Protein AF-A0A3B9YQC9-F1 (afdb_monomer_lite)

Secondary structure (DSSP, 8-state):
-HHHHHHHHHHHHHGGGGT----PPP--HHHHHHHHHHHHHHHGGGS-HHHHHHTT-----S-----STT-

Sequence (71 aa):
ALIAAA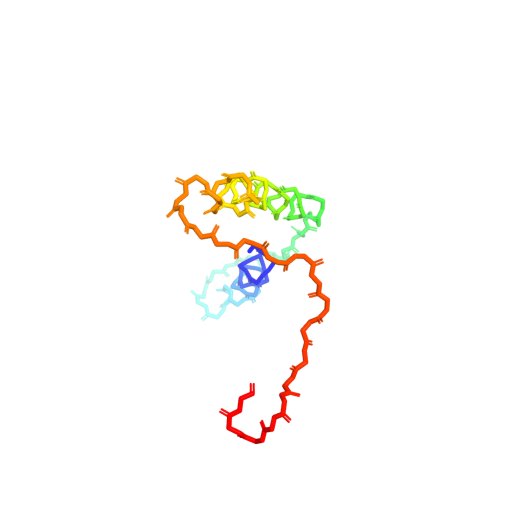HHAHAIRKAPDFGITAGDPTVDYAKVMGHVHRVIGEIEPHDSVERFEGLGCKVILAPARFKDPRT

Structure (mmCIF, N/CA/C/O backbone):
data_AF-A0A3B9YQC9-F1
#
_entry.id   AF-A0A3B9YQC9-F1
#
loop_
_atom_site.group_PDB
_atom_site.id
_atom_site.type_symbol
_atom_site.label_atom_id
_atom_site.label_alt_id
_atom_site.label_comp_id
_atom_site.label_asym_id
_atom_site.label_entity_id
_atom_site.label_seq_id
_atom_site.pdbx_PDB_ins_code
_atom_site.Cartn_x
_atom_site.Cartn_y
_atom_site.Cartn_z
_atom_site.occupancy
_atom_site.B_iso_or_equiv
_atom_site.auth_seq_id
_atom_site.auth_comp_id
_atom_site.auth_asym_id
_atom_site.auth_atom_id
_atom_site.pdbx_PDB_model_num
ATOM 1 N N . ALA A 1 1 ? 0.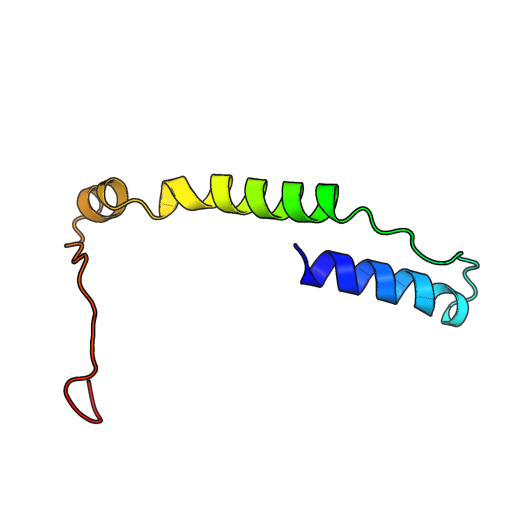920 0.106 -1.522 1.00 79.00 1 ALA A N 1
ATOM 2 C CA . ALA A 1 1 ? -0.392 -0.511 -1.223 1.00 79.00 1 ALA A CA 1
ATOM 3 C C . ALA A 1 1 ? -0.380 -1.361 0.056 1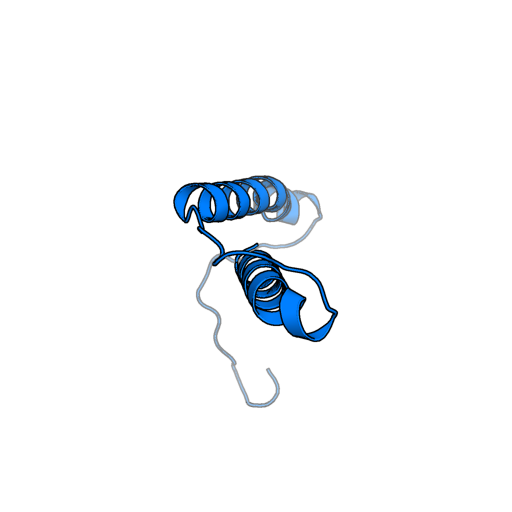.00 79.00 1 ALA A C 1
ATOM 5 O O . ALA A 1 1 ? -1.059 -0.978 0.998 1.00 79.00 1 ALA A O 1
ATOM 6 N N . LEU A 1 2 ? 0.410 -2.443 0.158 1.00 86.62 2 LEU A N 1
ATOM 7 C CA . LEU A 1 2 ? 0.448 -3.294 1.369 1.00 86.62 2 LEU A CA 1
ATOM 8 C C . LEU A 1 2 ? 0.836 -2.536 2.653 1.00 86.62 2 LEU A C 1
ATOM 10 O O . LEU A 1 2 ? 0.150 -2.649 3.662 1.00 86.62 2 LEU A O 1
ATOM 14 N N . ILE A 1 3 ? 1.886 -1.711 2.592 1.00 87.88 3 ILE A N 1
ATOM 15 C CA . ILE A 1 3 ? 2.335 -0.889 3.731 1.00 87.88 3 ILE A CA 1
ATOM 16 C C . ILE A 1 3 ? 1.228 0.069 4.193 1.00 87.88 3 ILE A C 1
ATOM 18 O O . ILE A 1 3 ? 0.947 0.168 5.381 1.00 87.88 3 ILE A O 1
ATOM 22 N N . ALA A 1 4 ? 0.544 0.726 3.252 1.00 88.25 4 ALA A N 1
ATOM 23 C CA . ALA A 1 4 ? -0.567 1.618 3.570 1.00 88.25 4 ALA A CA 1
ATOM 24 C C . ALA A 1 4 ? -1.729 0.861 4.238 1.00 88.25 4 ALA A C 1
ATOM 26 O O . ALA A 1 4 ? -2.234 1.302 5.267 1.00 88.25 4 ALA A O 1
ATOM 27 N N . ALA A 1 5 ? -2.106 -0.313 3.716 1.00 90.25 5 ALA A N 1
ATOM 28 C CA . ALA A 1 5 ? -3.130 -1.158 4.332 1.00 90.25 5 ALA A CA 1
ATOM 29 C C . ALA A 1 5 ? -2.752 -1.568 5.770 1.00 90.25 5 ALA A C 1
ATOM 31 O O . ALA A 1 5 ? -3.589 -1.508 6.671 1.00 90.25 5 ALA A O 1
ATOM 32 N N . ALA A 1 6 ? -1.481 -1.910 6.006 1.00 91.00 6 ALA A N 1
ATOM 33 C CA . ALA A 1 6 ? -0.972 -2.222 7.339 1.00 91.00 6 ALA A CA 1
ATOM 34 C C . ALA A 1 6 ? -1.029 -1.010 8.285 1.00 91.00 6 ALA A C 1
ATOM 36 O O . ALA A 1 6 ? -1.464 -1.153 9.429 1.00 91.00 6 ALA A O 1
ATOM 37 N N . HIS A 1 7 ? -0.658 0.185 7.812 1.00 94.62 7 HIS A N 1
ATOM 38 C CA . HIS A 1 7 ? -0.760 1.418 8.597 1.00 94.62 7 HIS A CA 1
ATOM 39 C C . HIS A 1 7 ? -2.204 1.722 9.006 1.00 94.62 7 HIS A C 1
ATOM 41 O O . HIS A 1 7 ? -2.447 2.050 10.164 1.00 94.62 7 HIS A O 1
ATOM 47 N N . HIS A 1 8 ? -3.173 1.555 8.103 1.00 94.44 8 HIS A N 1
ATOM 48 C CA . HIS A 1 8 ? -4.584 1.770 8.433 1.00 94.44 8 HIS A CA 1
ATOM 49 C C . HIS A 1 8 ? -5.108 0.754 9.450 1.00 94.44 8 HIS A C 1
ATOM 51 O O . HIS A 1 8 ? -5.763 1.142 10.417 1.00 94.44 8 HIS A O 1
ATOM 57 N N . ALA A 1 9 ? -4.779 -0.530 9.290 1.00 94.31 9 ALA A N 1
ATOM 58 C CA . ALA A 1 9 ? -5.151 -1.548 10.271 1.00 94.31 9 ALA A CA 1
ATOM 59 C C . ALA A 1 9 ? -4.528 -1.260 11.648 1.00 94.31 9 ALA A C 1
ATOM 61 O O . ALA A 1 9 ? -5.180 -1.422 12.678 1.00 94.31 9 ALA A O 1
ATOM 62 N N . HIS A 1 10 ? -3.277 -0.795 11.679 1.00 95.56 10 HIS A N 1
ATOM 63 C CA . HIS A 1 10 ? -2.624 -0.392 12.920 1.00 95.56 10 HIS A CA 1
ATOM 64 C C . HIS A 1 10 ? -3.296 0.832 13.557 1.00 95.56 10 HIS A C 1
ATOM 66 O O . HIS A 1 10 ? -3.550 0.824 14.759 1.00 95.56 10 HIS A O 1
ATOM 72 N N . ALA A 1 11 ? -3.649 1.843 12.760 1.00 95.12 11 ALA A N 1
ATOM 73 C CA . ALA A 1 11 ? -4.349 3.033 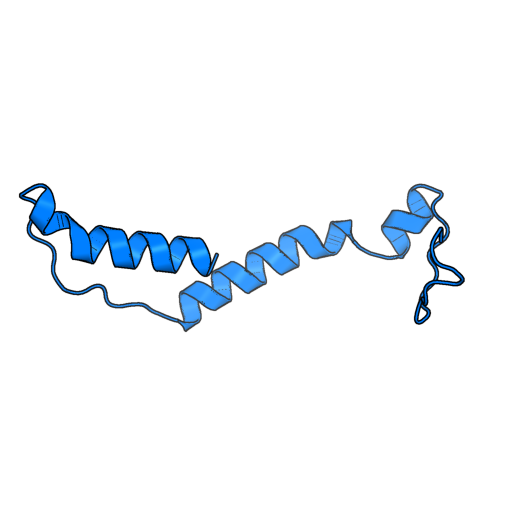13.234 1.00 95.12 11 ALA A CA 1
ATOM 74 C C . ALA A 1 11 ? -5.720 2.698 13.842 1.00 95.12 11 ALA A C 1
ATOM 76 O O . ALA A 1 11 ? -6.048 3.220 14.900 1.00 95.12 11 ALA A O 1
ATOM 77 N N . ILE A 1 12 ? -6.486 1.780 13.236 1.00 95.31 12 ILE A N 1
ATOM 78 C CA . ILE A 1 12 ? -7.770 1.308 13.786 1.00 95.31 12 ILE A CA 1
ATOM 79 C C . ILE A 1 12 ? -7.566 0.666 15.162 1.00 95.31 12 ILE A C 1
ATOM 81 O O . ILE A 1 12 ? -8.263 1.012 16.112 1.00 95.31 12 ILE A O 1
ATOM 85 N N . ARG A 1 13 ? -6.559 -0.204 15.304 1.00 94.56 13 ARG A N 1
ATOM 86 C CA . ARG A 1 13 ? -6.227 -0.828 16.599 1.00 94.56 13 ARG A CA 1
ATOM 87 C C . ARG A 1 13 ? -5.768 0.180 17.653 1.00 94.56 13 ARG A C 1
ATOM 89 O O . ARG A 1 13 ? -5.899 -0.086 18.841 1.00 94.56 13 ARG A O 1
ATOM 96 N N . LYS A 1 14 ? -5.213 1.313 17.221 1.00 96.25 14 LYS A N 1
ATOM 97 C CA . LYS A 1 14 ? -4.735 2.405 18.079 1.00 96.25 14 LYS A CA 1
ATOM 98 C C . LYS A 1 14 ? -5.766 3.503 18.319 1.00 96.25 14 LYS A C 1
ATOM 100 O O . LYS A 1 14 ? -5.531 4.373 19.148 1.00 96.25 14 LYS A O 1
ATOM 105 N N . ALA A 1 15 ? -6.917 3.450 17.655 1.00 95.62 15 ALA A N 1
ATOM 106 C CA . ALA A 1 15 ? -7.992 4.422 17.816 1.00 95.62 15 ALA A CA 1
ATOM 107 C C . ALA A 1 15 ? -8.455 4.603 19.283 1.00 95.62 15 ALA A C 1
ATOM 109 O O . ALA A 1 15 ? -8.688 5.752 19.674 1.00 95.62 15 ALA A O 1
ATOM 110 N N . PRO A 1 16 ? -8.501 3.550 20.133 1.00 95.81 16 PRO A N 1
ATOM 111 C CA . PRO A 1 16 ? -8.865 3.707 21.542 1.00 95.81 16 PRO A CA 1
ATOM 112 C C . PRO A 1 16 ? -7.933 4.625 22.342 1.00 95.81 16 PRO A C 1
ATOM 114 O O . PRO A 1 16 ? -8.407 5.300 23.253 1.00 95.81 16 PRO A O 1
ATOM 117 N N . ASP A 1 17 ? -6.650 4.727 21.969 1.00 95.50 17 ASP A N 1
ATOM 118 C CA . ASP A 1 17 ? -5.679 5.622 22.624 1.00 95.50 17 ASP A CA 1
ATOM 119 C C . ASP A 1 17 ? -6.081 7.107 22.469 1.00 95.50 17 ASP A C 1
ATOM 121 O O . ASP A 1 17 ? -5.662 7.962 23.247 1.00 95.50 17 ASP A O 1
ATOM 125 N N . PHE A 1 18 ? -6.943 7.411 21.494 1.00 95.38 18 PHE A N 1
ATOM 126 C CA . PHE A 1 18 ? -7.501 8.739 21.227 1.00 95.38 18 PHE A CA 1
ATOM 127 C C . PHE A 1 18 ? -8.974 8.868 21.650 1.00 95.38 18 PHE A C 1
ATOM 129 O O . PHE A 1 18 ? -9.656 9.806 21.240 1.00 95.38 18 PHE A O 1
ATOM 136 N N . GLY A 1 19 ? -9.491 7.925 22.446 1.00 95.06 19 GLY A N 1
ATOM 137 C CA . GLY A 1 19 ? -10.889 7.910 22.888 1.00 95.06 19 GLY A CA 1
ATOM 138 C C . GLY A 1 19 ? -11.888 7.480 21.808 1.00 95.06 19 GLY A C 1
ATOM 139 O O . GLY A 1 19 ? -13.093 7.645 21.990 1.00 95.06 19 GLY A O 1
ATOM 140 N N . ILE A 1 20 ? -11.414 6.927 20.687 1.00 95.06 20 ILE A N 1
ATOM 141 C CA . ILE A 1 20 ? -12.265 6.452 19.594 1.00 95.06 20 ILE A CA 1
ATOM 142 C C . ILE A 1 20 ? -12.489 4.950 19.761 1.00 95.06 20 ILE A C 1
ATOM 144 O O . ILE A 1 20 ? -11.556 4.151 19.690 1.00 95.06 20 ILE A O 1
ATOM 148 N N . THR A 1 21 ? -13.744 4.542 19.935 1.00 93.38 21 THR A N 1
ATOM 149 C CA . THR A 1 21 ? -14.100 3.121 19.935 1.00 93.38 21 THR A CA 1
ATOM 150 C C . THR A 1 21 ? -14.117 2.592 18.504 1.00 93.38 21 THR A C 1
ATOM 152 O O . THR A 1 21 ? -14.962 2.978 17.699 1.00 93.38 21 THR A O 1
ATOM 155 N N . ALA A 1 22 ? -13.198 1.681 18.197 1.00 89.44 22 ALA A N 1
ATOM 156 C CA . ALA A 1 22 ? -13.166 0.943 16.943 1.00 89.44 22 ALA A CA 1
ATOM 157 C C . ALA A 1 22 ? -13.008 -0.556 17.230 1.00 89.44 22 ALA A C 1
ATOM 159 O O . ALA A 1 22 ? -12.302 -0.943 18.160 1.00 89.44 22 ALA A O 1
ATOM 160 N N . GLY A 1 23 ? -13.694 -1.394 16.451 1.00 89.44 23 GLY A N 1
ATOM 161 C CA . GLY A 1 23 ? -13.527 -2.847 16.504 1.00 89.44 23 GLY A CA 1
ATOM 162 C C . GLY A 1 23 ? -12.256 -3.311 15.789 1.00 89.44 23 GLY A C 1
ATOM 163 O O . GLY A 1 23 ? -11.548 -2.516 15.167 1.00 89.44 23 GLY A O 1
ATOM 164 N N . ASP A 1 24 ? -11.988 -4.616 15.838 1.00 91.19 24 ASP A N 1
ATOM 165 C CA . ASP A 1 24 ? -10.834 -5.189 15.145 1.00 91.19 24 ASP A CA 1
ATOM 166 C C . ASP A 1 24 ? -10.976 -5.052 13.615 1.00 91.19 24 ASP A C 1
ATOM 168 O O . ASP A 1 24 ? -12.026 -5.387 13.050 1.00 91.19 24 ASP A O 1
ATOM 172 N N . PRO A 1 25 ? -9.936 -4.570 12.906 1.00 92.12 25 PRO A N 1
ATOM 173 C CA . PRO A 1 25 ? -10.014 -4.376 11.468 1.00 92.12 25 PRO A CA 1
ATOM 174 C C . PRO A 1 25 ? -10.093 -5.722 10.744 1.00 92.12 25 PRO A C 1
ATOM 176 O O . PRO A 1 25 ? -9.192 -6.555 10.844 1.00 92.12 25 PRO A O 1
ATOM 179 N N . THR A 1 26 ? -11.141 -5.899 9.941 1.00 93.69 26 THR A N 1
ATOM 180 C CA . THR A 1 26 ? -11.236 -7.013 8.990 1.00 93.69 26 THR A CA 1
ATOM 181 C C . THR A 1 26 ? -10.572 -6.605 7.680 1.00 93.69 26 THR A C 1
ATOM 183 O O . THR A 1 26 ? -10.986 -5.636 7.044 1.00 93.69 26 THR A O 1
ATOM 186 N N . VAL A 1 27 ? -9.528 -7.329 7.273 1.00 91.56 27 VAL A N 1
ATOM 187 C CA . VAL A 1 27 ? -8.755 -7.019 6.064 1.00 91.56 27 VAL A CA 1
ATOM 188 C C . VAL A 1 27 ? -9.092 -8.012 4.957 1.00 91.56 27 VAL A C 1
ATOM 190 O O . VAL A 1 27 ? -8.840 -9.206 5.085 1.00 91.56 27 VAL A O 1
ATOM 193 N N . ASP A 1 28 ? -9.613 -7.503 3.842 1.00 94.00 28 ASP A N 1
ATOM 194 C CA . ASP A 1 28 ? -9.797 -8.267 2.608 1.00 94.00 28 ASP A CA 1
ATOM 195 C C . ASP A 1 28 ? -8.494 -8.250 1.796 1.00 94.00 28 ASP A C 1
ATOM 197 O O . ASP A 1 28 ? -8.170 -7.282 1.099 1.00 94.00 28 ASP A O 1
ATOM 201 N N . TYR A 1 29 ? -7.724 -9.331 1.910 1.00 90.06 29 TYR A N 1
ATOM 202 C CA . TYR A 1 29 ? -6.444 -9.467 1.220 1.00 90.06 29 TYR A CA 1
ATOM 203 C C . TYR A 1 29 ? -6.587 -9.406 -0.308 1.00 90.06 29 TYR A C 1
ATOM 205 O O . TYR A 1 29 ? -5.741 -8.809 -0.979 1.00 90.06 29 TYR A O 1
ATOM 213 N N . ALA A 1 30 ? -7.671 -9.959 -0.863 1.00 92.56 30 ALA A N 1
ATOM 214 C CA . ALA A 1 30 ? -7.899 -9.969 -2.304 1.00 92.56 30 ALA A CA 1
ATOM 215 C C . ALA A 1 30 ? -8.073 -8.543 -2.842 1.00 92.56 30 ALA A C 1
ATOM 217 O O . ALA A 1 30 ? -7.483 -8.195 -3.866 1.00 92.56 30 ALA A O 1
ATOM 218 N N . LYS A 1 31 ? -8.791 -7.674 -2.117 1.00 91.94 31 LYS A N 1
ATOM 219 C CA . LYS A 1 31 ? -8.909 -6.250 -2.482 1.00 91.94 31 LYS A CA 1
ATOM 220 C C . LYS A 1 31 ? -7.589 -5.492 -2.365 1.00 91.94 31 LYS A C 1
ATOM 222 O O . LYS A 1 31 ? -7.287 -4.670 -3.231 1.00 91.94 31 LYS A O 1
ATOM 227 N N . VAL A 1 32 ? -6.786 -5.774 -1.337 1.00 91.88 32 VAL A N 1
ATOM 228 C CA . VAL A 1 32 ? -5.459 -5.149 -1.188 1.00 91.88 32 VAL A CA 1
ATOM 229 C C . VAL A 1 32 ? -4.559 -5.519 -2.366 1.00 91.88 32 VAL A C 1
ATOM 231 O O . VAL A 1 32 ? -3.954 -4.633 -2.973 1.00 91.88 32 VAL A O 1
ATOM 234 N N . MET A 1 33 ? -4.518 -6.799 -2.739 1.00 89.56 33 MET A N 1
ATOM 235 C CA . MET A 1 33 ? -3.746 -7.262 -3.894 1.00 89.56 33 MET A CA 1
ATOM 236 C C . MET A 1 33 ? -4.317 -6.758 -5.221 1.00 89.56 33 MET A C 1
ATOM 238 O O . MET A 1 33 ? -3.549 -6.401 -6.109 1.00 89.56 33 MET A O 1
ATOM 242 N N . GLY A 1 34 ? -5.639 -6.630 -5.348 1.00 91.38 34 GLY A N 1
ATOM 243 C CA . GLY A 1 34 ? -6.266 -5.992 -6.507 1.00 91.38 34 GLY A CA 1
ATOM 244 C C . GLY A 1 34 ? -5.782 -4.553 -6.711 1.00 91.38 34 GLY A C 1
ATOM 245 O O . GLY A 1 34 ? -5.441 -4.163 -7.826 1.00 91.38 34 GLY A O 1
ATOM 246 N N . HIS A 1 35 ? -5.663 -3.776 -5.630 1.00 88.81 35 HIS A N 1
ATOM 247 C CA . HIS A 1 35 ? -5.097 -2.429 -5.705 1.00 88.81 35 HIS A CA 1
ATOM 248 C C . HIS A 1 35 ? -3.603 -2.433 -6.061 1.00 88.81 35 HIS A C 1
ATOM 250 O O . HIS A 1 35 ? -3.186 -1.608 -6.872 1.00 88.81 35 HIS A O 1
ATOM 256 N N . VAL A 1 36 ? -2.810 -3.359 -5.500 1.00 88.88 36 VAL A N 1
ATOM 257 C CA . VAL A 1 36 ? -1.392 -3.538 -5.871 1.00 88.88 36 VAL A CA 1
ATOM 258 C C . VAL A 1 36 ? -1.264 -3.780 -7.375 1.00 88.88 36 VAL A C 1
ATOM 260 O O . VAL A 1 36 ? -0.539 -3.049 -8.043 1.00 88.88 36 VAL A O 1
ATOM 263 N N . HIS A 1 37 ? -1.992 -4.762 -7.912 1.00 87.88 37 HIS A N 1
ATOM 264 C CA . HIS A 1 37 ? -1.918 -5.116 -9.329 1.00 87.88 37 HIS A CA 1
ATOM 265 C C . HIS A 1 37 ? -2.390 -3.984 -10.240 1.00 87.88 37 HIS A C 1
ATOM 267 O O . HIS A 1 37 ? -1.764 -3.746 -11.266 1.00 87.88 37 HIS A O 1
ATOM 273 N N . ARG A 1 38 ? -3.434 -3.238 -9.853 1.00 87.62 38 ARG A N 1
ATOM 274 C CA . ARG A 1 38 ? -3.868 -2.056 -10.611 1.00 87.62 38 ARG A CA 1
ATOM 275 C C . ARG A 1 38 ? -2.760 -1.006 -10.704 1.00 87.62 38 ARG A C 1
ATOM 277 O O . ARG A 1 38 ? -2.497 -0.513 -11.789 1.00 87.62 38 ARG A O 1
ATOM 284 N N . VAL A 1 39 ? -2.106 -0.686 -9.586 1.00 85.56 39 VAL A N 1
ATOM 285 C CA . VAL A 1 39 ? -1.002 0.289 -9.573 1.00 85.56 39 VAL A CA 1
ATOM 286 C C . VAL A 1 39 ? 0.181 -0.208 -10.405 1.00 85.56 39 VAL A C 1
ATOM 288 O O . VAL A 1 39 ? 0.774 0.580 -11.130 1.00 85.56 39 VAL A O 1
ATOM 291 N N . ILE A 1 40 ? 0.504 -1.505 -10.346 1.00 81.88 40 ILE A N 1
ATOM 292 C CA . ILE A 1 40 ? 1.534 -2.097 -11.214 1.00 81.88 40 ILE A CA 1
ATOM 293 C C . ILE A 1 40 ? 1.153 -1.911 -12.684 1.00 81.88 40 ILE A C 1
ATOM 295 O O . ILE A 1 40 ? 1.965 -1.390 -13.435 1.00 81.88 40 ILE A O 1
ATOM 299 N N . GLY A 1 41 ? -0.076 -2.253 -13.076 1.00 81.12 41 GLY A N 1
ATOM 300 C CA . GLY A 1 41 ? -0.537 -2.101 -14.460 1.00 81.12 41 GLY A CA 1
ATOM 301 C C . GLY A 1 41 ? -0.625 -0.646 -14.936 1.00 81.12 41 GLY A C 1
ATOM 302 O O . GLY A 1 41 ? -0.504 -0.385 -16.126 1.00 81.12 41 GLY A O 1
ATOM 303 N N . GLU A 1 42 ? -0.804 0.318 -14.028 1.00 77.50 42 GLU A N 1
ATOM 304 C CA . GLU A 1 42 ? -0.726 1.752 -14.345 1.00 77.50 42 GLU A CA 1
ATOM 305 C C . GLU A 1 42 ? 0.719 2.228 -14.568 1.00 77.50 42 GLU A C 1
ATOM 307 O O . GLU A 1 42 ? 0.942 3.132 -15.370 1.00 77.50 42 GLU A O 1
ATOM 312 N N . ILE A 1 43 ? 1.699 1.631 -13.881 1.00 72.50 43 ILE A N 1
ATOM 313 C CA . ILE A 1 43 ? 3.122 1.994 -13.990 1.00 72.50 43 ILE A CA 1
ATOM 314 C C . ILE A 1 43 ? 3.810 1.251 -15.141 1.00 72.50 43 ILE A C 1
ATOM 316 O O . ILE A 1 43 ? 4.608 1.851 -15.855 1.00 72.50 43 ILE A O 1
ATOM 320 N N . GLU A 1 44 ? 3.477 -0.023 -15.356 1.00 74.62 44 GLU A N 1
ATOM 321 C CA . GLU A 1 44 ? 4.035 -0.891 -16.400 1.00 74.62 44 GLU A CA 1
ATOM 322 C C . GLU A 1 44 ? 4.165 -0.234 -17.790 1.00 74.62 44 GLU A C 1
ATOM 324 O O . GLU A 1 44 ? 5.241 -0.351 -18.383 1.00 74.62 44 GLU A O 1
ATOM 329 N N . PRO A 1 45 ? 3.176 0.519 -18.326 1.00 64.38 45 PRO A N 1
ATOM 330 C CA . PRO A 1 45 ? 3.314 1.148 -19.643 1.00 64.38 45 PRO A CA 1
ATOM 331 C C . PRO A 1 45 ? 4.424 2.208 -19.711 1.00 64.38 45 PRO A C 1
ATOM 333 O O . PRO A 1 45 ? 4.809 2.628 -20.804 1.00 64.38 45 PRO A O 1
ATOM 336 N N . HIS A 1 46 ? 4.942 2.672 -18.572 1.00 59.69 46 HIS A N 1
ATOM 337 C CA . HIS A 1 46 ? 6.068 3.597 -18.524 1.00 59.69 46 HIS A CA 1
ATOM 338 C C . HIS A 1 46 ? 7.438 2.906 -18.521 1.00 59.69 46 HIS A C 1
ATOM 340 O O . HIS A 1 46 ? 8.420 3.569 -18.859 1.00 59.69 46 HIS A O 1
ATOM 346 N N . ASP A 1 47 ? 7.505 1.604 -18.251 1.00 64.88 47 ASP A N 1
ATOM 347 C CA . ASP A 1 47 ? 8.766 0.865 -18.119 1.00 64.88 47 ASP A CA 1
ATOM 348 C C . ASP A 1 47 ? 9.013 -0.139 -19.260 1.00 64.88 47 ASP A C 1
ATOM 350 O O . ASP A 1 47 ? 9.878 -1.013 -19.164 1.00 64.88 47 ASP A O 1
ATOM 354 N N . SER A 1 48 ? 8.284 -0.008 -20.373 1.00 77.00 48 SER A N 1
ATOM 355 C CA . SER A 1 48 ? 8.484 -0.866 -21.538 1.00 77.00 48 SER A CA 1
ATOM 356 C C . SER A 1 48 ? 9.783 -0.553 -22.284 1.00 77.00 48 SER A C 1
ATOM 358 O O . SER A 1 48 ? 10.242 0.593 -22.359 1.00 77.00 48 SER A O 1
ATOM 360 N N . VAL A 1 49 ? 10.356 -1.595 -22.888 1.00 78.00 49 VAL A N 1
ATOM 361 C CA . VAL A 1 49 ? 11.549 -1.497 -23.739 1.00 78.00 49 VAL A CA 1
ATOM 362 C C . VAL A 1 49 ? 11.305 -0.497 -24.864 1.00 78.00 49 VAL A C 1
ATOM 364 O O . VAL A 1 49 ? 12.114 0.404 -25.069 1.00 78.00 49 VAL A O 1
ATOM 367 N N . GLU A 1 50 ? 10.144 -0.585 -25.512 1.00 80.56 50 GLU A N 1
ATOM 368 C CA . GLU A 1 50 ? 9.754 0.264 -26.636 1.00 80.56 50 GLU A CA 1
ATOM 369 C C . GLU A 1 50 ? 9.694 1.744 -26.241 1.00 80.56 50 GLU A C 1
ATOM 371 O O . GLU A 1 50 ? 10.061 2.619 -27.028 1.00 80.56 50 GLU A O 1
ATOM 376 N N . ARG A 1 51 ? 9.265 2.050 -25.009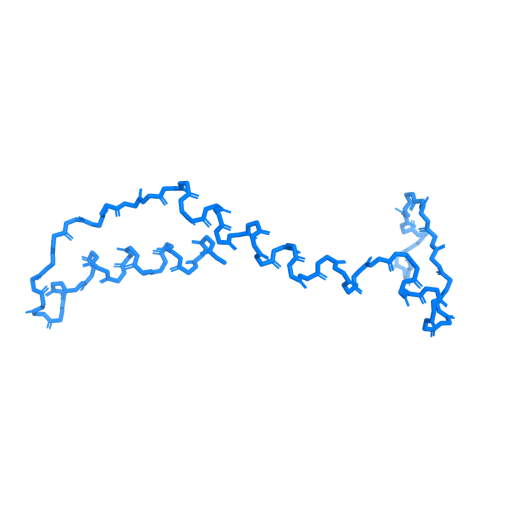 1.00 81.62 51 ARG A N 1
ATOM 377 C CA . ARG A 1 51 ? 9.235 3.428 -24.514 1.00 81.62 51 ARG A CA 1
ATOM 378 C C . ARG A 1 51 ? 10.640 3.953 -24.245 1.00 81.62 51 ARG A C 1
ATOM 380 O O . ARG A 1 51 ? 10.934 5.084 -24.626 1.00 81.62 51 ARG A O 1
ATOM 387 N N . PHE A 1 52 ? 11.503 3.163 -23.608 1.00 81.00 52 PHE A N 1
ATOM 388 C CA . PHE A 1 52 ? 12.891 3.564 -23.365 1.00 81.00 52 PHE A CA 1
ATOM 389 C C . PHE A 1 52 ? 13.675 3.727 -24.671 1.00 81.00 52 PHE A C 1
ATOM 391 O O . PHE A 1 52 ? 14.400 4.711 -24.827 1.00 81.00 52 PHE A O 1
ATOM 398 N N . GLU A 1 53 ? 13.475 2.837 -25.640 1.00 84.81 53 GLU A N 1
ATOM 399 C CA . GLU A 1 53 ? 14.058 2.966 -26.978 1.00 84.81 53 GLU A CA 1
ATOM 400 C C . GLU A 1 53 ? 13.523 4.202 -27.715 1.00 84.81 53 GLU A C 1
ATOM 402 O O . GLU A 1 53 ? 14.303 4.955 -28.301 1.00 84.81 53 GLU A O 1
ATOM 407 N N . GLY A 1 54 ? 12.222 4.493 -27.605 1.00 83.62 54 GLY A N 1
ATOM 408 C CA . GLY A 1 54 ? 11.611 5.714 -28.143 1.00 83.62 54 GLY A CA 1
ATOM 409 C C . GLY A 1 54 ? 12.142 7.017 -27.526 1.00 83.62 54 GLY A C 1
ATOM 410 O O . GLY A 1 54 ? 12.080 8.067 -28.163 1.00 83.62 54 GLY A O 1
ATOM 411 N N . LEU A 1 55 ? 12.711 6.961 -26.317 1.00 85.75 55 LEU A N 1
ATOM 412 C CA . LEU A 1 55 ? 13.394 8.081 -25.653 1.00 85.75 55 LEU A CA 1
ATOM 413 C C . LEU A 1 55 ? 14.891 8.175 -26.011 1.00 85.75 55 LEU A C 1
ATOM 415 O O . LEU A 1 55 ? 15.597 9.034 -25.481 1.00 85.75 55 LEU A O 1
ATOM 419 N N . GLY A 1 56 ? 15.389 7.312 -26.905 1.00 87.62 56 GLY A N 1
ATOM 420 C CA . GLY A 1 56 ? 16.792 7.268 -27.325 1.00 87.62 56 GLY A CA 1
ATOM 421 C C . GLY A 1 56 ? 17.708 6.478 -26.385 1.00 87.62 56 GLY A C 1
ATOM 422 O O . GLY A 1 56 ? 18.930 6.515 -26.546 1.00 87.62 56 GLY A O 1
ATOM 423 N N . CYS A 1 57 ? 17.155 5.759 -25.404 1.00 87.88 57 CYS A N 1
ATOM 424 C CA . CYS A 1 57 ? 17.932 4.870 -24.547 1.00 87.88 57 CYS A CA 1
ATOM 425 C C . CYS A 1 57 ? 18.214 3.542 -25.261 1.00 87.88 57 CYS A C 1
ATOM 427 O O . CYS A 1 57 ? 17.357 2.981 -25.934 1.00 87.88 57 CYS A O 1
ATOM 429 N N . LYS A 1 58 ? 19.411 2.985 -25.053 1.00 89.31 58 LYS A N 1
ATOM 430 C CA . LYS A 1 58 ? 19.720 1.609 -25.450 1.00 89.31 58 LYS A CA 1
ATOM 431 C C . LYS A 1 58 ? 19.342 0.666 -24.312 1.00 89.31 58 LYS A C 1
ATOM 433 O O . LYS A 1 58 ? 19.993 0.686 -23.267 1.00 89.31 58 LYS A O 1
ATOM 438 N N . VAL A 1 59 ? 18.338 -0.177 -24.523 1.00 88.25 59 VAL A N 1
ATOM 439 C CA . VAL A 1 59 ? 17.929 -1.183 -23.537 1.00 88.25 59 VAL A CA 1
ATOM 440 C C . VAL A 1 59 ? 18.746 -2.462 -23.734 1.00 88.25 59 VAL A C 1
ATOM 442 O O . VAL A 1 59 ? 18.907 -2.948 -24.850 1.00 88.25 59 VAL A O 1
ATOM 445 N N . ILE A 1 60 ? 19.307 -3.004 -22.649 1.00 90.12 60 ILE A N 1
ATOM 446 C CA . ILE A 1 60 ? 20.080 -4.254 -22.665 1.00 90.12 60 ILE A CA 1
ATOM 447 C C . ILE A 1 60 ? 19.408 -5.245 -21.716 1.00 90.12 60 ILE A C 1
ATOM 449 O O . ILE A 1 60 ? 19.505 -5.114 -20.499 1.00 90.12 60 ILE A O 1
ATOM 453 N N . LEU A 1 61 ? 18.751 -6.259 -22.279 1.00 88.44 61 LEU A N 1
ATOM 454 C CA . LEU A 1 61 ? 18.111 -7.337 -21.524 1.00 88.44 61 LEU A CA 1
ATOM 455 C C . LEU A 1 61 ? 19.117 -8.463 -21.256 1.00 88.44 61 LEU A C 1
ATOM 457 O O . LEU A 1 61 ? 19.107 -9.501 -21.915 1.00 88.44 61 LEU A O 1
ATOM 461 N N . ALA A 1 62 ? 20.030 -8.237 -20.313 1.00 90.31 62 ALA A N 1
ATOM 462 C CA . ALA A 1 62 ? 21.019 -9.230 -19.904 1.00 90.31 62 ALA A CA 1
ATOM 463 C C . ALA A 1 62 ? 21.322 -9.134 -18.399 1.00 90.31 62 ALA A C 1
ATOM 465 O O . ALA A 1 62 ? 21.215 -8.049 -17.824 1.00 90.31 62 ALA A O 1
ATOM 466 N N . PRO A 1 63 ? 21.745 -10.234 -17.748 1.00 86.81 63 PRO A N 1
ATOM 467 C CA . PRO A 1 63 ? 22.213 -10.185 -16.368 1.00 86.81 63 PRO A CA 1
ATOM 468 C C . PRO A 1 63 ? 23.427 -9.254 -16.248 1.00 86.81 63 PRO A C 1
ATOM 470 O O . PRO A 1 63 ? 24.449 -9.469 -16.904 1.00 86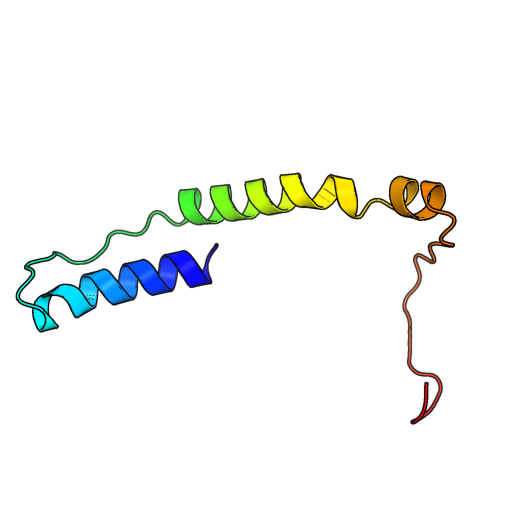.81 63 PRO A O 1
ATOM 473 N N . ALA A 1 64 ? 23.328 -8.234 -15.399 1.00 89.38 64 ALA A N 1
ATOM 474 C CA . ALA A 1 64 ? 24.436 -7.334 -15.102 1.00 89.38 64 ALA A CA 1
ATOM 475 C C . ALA A 1 64 ? 25.244 -7.839 -13.898 1.00 89.38 64 ALA A C 1
ATOM 477 O O . ALA A 1 64 ? 24.703 -8.442 -12.970 1.00 89.38 64 ALA A O 1
ATOM 478 N N . ARG A 1 65 ? 26.551 -7.568 -13.901 1.00 89.75 65 ARG A N 1
ATOM 479 C CA . ARG A 1 65 ? 27.429 -7.760 -12.741 1.00 89.75 65 ARG A CA 1
ATOM 480 C C . ARG A 1 65 ? 28.391 -6.587 -12.621 1.00 89.75 65 ARG A C 1
ATOM 482 O O . ARG A 1 65 ? 28.846 -6.077 -13.644 1.00 89.75 65 ARG A O 1
ATOM 489 N N . PHE A 1 66 ? 28.721 -6.226 -11.385 1.00 91.00 66 PHE A N 1
ATOM 490 C CA . PHE A 1 66 ? 29.791 -5.278 -11.083 1.00 91.00 66 PHE A CA 1
ATOM 491 C C . PHE A 1 66 ? 31.112 -5.821 -11.628 1.00 91.00 66 PHE A C 1
ATOM 493 O O . PHE A 1 66 ? 31.392 -7.025 -11.537 1.00 91.00 66 PHE A O 1
ATOM 500 N N . LYS A 1 67 ? 31.896 -4.949 -12.254 1.00 90.06 67 LYS A N 1
ATOM 501 C CA . LYS A 1 67 ? 33.180 -5.319 -12.852 1.00 90.06 67 LYS A CA 1
ATOM 502 C C . LYS A 1 67 ? 34.312 -5.149 -11.843 1.00 90.06 67 LYS A C 1
ATOM 504 O O . LYS A 1 67 ? 35.249 -5.947 -11.874 1.00 90.06 67 LYS A O 1
ATOM 509 N N . ASP A 1 68 ? 34.225 -4.149 -10.964 1.00 90.50 68 ASP A N 1
ATOM 510 C CA . ASP A 1 68 ? 35.233 -3.861 -9.942 1.00 90.50 68 ASP A CA 1
ATOM 511 C C . ASP A 1 68 ? 34.654 -2.996 -8.791 1.00 90.50 68 ASP A C 1
ATOM 513 O O . ASP A 1 68 ? 33.506 -2.573 -8.854 1.00 90.50 68 ASP A O 1
ATOM 517 N N . PRO A 1 69 ? 35.393 -2.719 -7.696 1.00 84.69 69 PRO A N 1
ATOM 518 C CA . PRO A 1 69 ? 34.869 -1.958 -6.550 1.00 84.69 69 PRO A CA 1
ATOM 519 C C . PRO A 1 69 ? 34.405 -0.526 -6.861 1.00 84.69 69 PRO A C 1
ATOM 521 O O . PRO A 1 69 ? 33.827 0.127 -5.992 1.00 84.69 69 PRO A O 1
ATOM 524 N N . ARG A 1 70 ? 34.702 -0.008 -8.057 1.00 78.12 70 ARG A N 1
ATOM 525 C CA . ARG A 1 70 ? 34.296 1.314 -8.540 1.00 78.12 70 ARG A CA 1
ATOM 526 C C . ARG A 1 70 ? 33.283 1.233 -9.692 1.00 78.12 70 ARG A C 1
ATOM 528 O O . ARG A 1 70 ? 32.955 2.285 -10.242 1.00 78.12 70 ARG A O 1
ATOM 535 N N . THR A 1 71 ? 32.809 0.049 -10.107 1.00 57.19 71 THR A N 1
ATOM 536 C CA . THR A 1 71 ? 31.822 -0.112 -11.203 1.00 57.19 71 THR A CA 1
ATOM 537 C C . THR A 1 71 ? 31.061 -1.421 -11.158 1.00 57.19 71 THR A C 1
ATOM 539 O O . THR A 1 71 ? 29.850 -1.374 -11.447 1.00 57.19 71 THR A O 1
#

Radius of gyration: 21.12 Å; chains: 1; bounding box: 49×19×51 Å

pLDDT: mean 87.11, std 8.38, range [57.19, 96.25]

Foldseek 3Di:
DVVVLVVVQVVQVCCVVVVDDHDRDDDDVVVVVVVVVVVCVVCVVCPDPVNCVVVVHDDDPDDDDDPDPVD